Protein AF-A0A1Q5MKL4-F1 (afdb_monomer_lite)

Radius of gyration: 17.19 Å; chains: 1; bounding box: 63×28×40 Å

Foldseek 3Di:
DDDPDDDDDDPDDDDCLDDDDDPADDDDPLQAADEDEVLDQDPVCQQPVQDDDPPPPPSVVSSVVSVVVLVVCQVSQHWYAYSHDPDNRTWGWHDDPNTIDTDDDPHD

Structure (mmCIF, N/CA/C/O backbone):
data_AF-A0A1Q5MKL4-F1
#
_entry.id   AF-A0A1Q5MKL4-F1
#
loop_
_atom_site.group_PDB
_atom_site.id
_atom_site.type_symbol
_atom_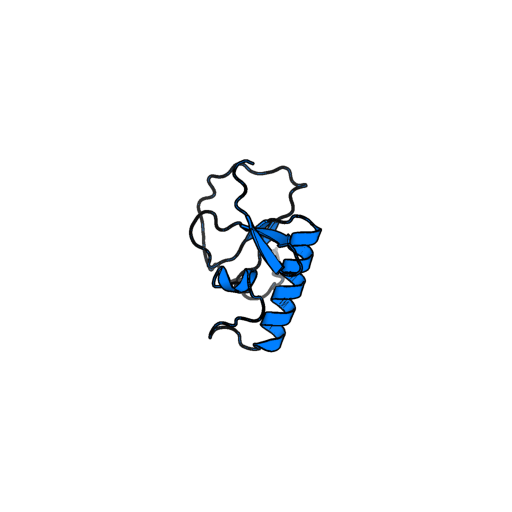site.label_atom_id
_atom_site.label_alt_id
_atom_site.label_comp_id
_atom_site.label_asym_id
_atom_site.label_entity_id
_atom_site.label_seq_id
_atom_site.pdbx_PDB_ins_code
_atom_site.Cartn_x
_atom_site.Cartn_y
_atom_site.Cartn_z
_atom_site.occupancy
_atom_site.B_iso_or_equiv
_atom_site.auth_seq_id
_atom_site.auth_comp_id
_atom_site.auth_asym_id
_atom_site.auth_atom_id
_atom_site.pdbx_PDB_model_num
ATOM 1 N N . MET A 1 1 ? 45.639 -4.505 26.693 1.00 41.53 1 MET A N 1
ATOM 2 C CA . MET A 1 1 ? 44.542 -5.206 25.998 1.00 41.53 1 MET A CA 1
ATOM 3 C C . MET A 1 1 ? 43.229 -4.714 26.569 1.00 41.53 1 MET A C 1
ATOM 5 O O . MET A 1 1 ? 43.160 -4.634 27.785 1.00 41.53 1 MET A O 1
ATOM 9 N N . ASN A 1 2 ? 42.278 -4.340 25.710 1.00 35.50 2 ASN A N 1
ATOM 10 C CA . ASN A 1 2 ? 40.829 -4.565 25.824 1.00 35.50 2 ASN A CA 1
ATOM 11 C C . ASN A 1 2 ? 40.199 -3.891 24.599 1.00 35.50 2 ASN A C 1
ATOM 13 O O . ASN A 1 2 ? 40.012 -2.681 24.571 1.00 35.50 2 ASN A O 1
ATOM 17 N N . ASN A 1 3 ? 40.019 -4.682 23.542 1.00 38.03 3 ASN A N 1
ATOM 18 C CA . ASN A 1 3 ? 39.383 -4.264 22.300 1.00 38.03 3 ASN A CA 1
ATOM 19 C C . ASN A 1 3 ? 37.920 -4.714 22.388 1.00 38.03 3 ASN A C 1
ATOM 21 O O . ASN A 1 3 ? 37.640 -5.910 22.277 1.00 38.03 3 ASN A O 1
ATOM 25 N N . GLU A 1 4 ? 37.010 -3.785 22.673 1.00 47.22 4 GLU A N 1
ATOM 26 C CA . GLU A 1 4 ? 35.574 -4.058 22.631 1.00 47.22 4 GLU A CA 1
ATOM 27 C C . GLU A 1 4 ? 35.179 -4.354 21.184 1.00 47.22 4 GLU A C 1
ATOM 29 O O . GLU A 1 4 ? 35.270 -3.517 20.287 1.00 47.22 4 GLU A O 1
ATOM 34 N N . SER A 1 5 ? 34.804 -5.608 20.949 1.00 46.00 5 SER A N 1
ATOM 35 C CA . SER A 1 5 ? 34.353 -6.090 19.652 1.00 46.00 5 SER A CA 1
ATOM 36 C C . SER A 1 5 ? 32.906 -5.648 19.464 1.00 46.00 5 SER A C 1
ATOM 38 O O . SER A 1 5 ? 31.990 -6.290 19.973 1.00 46.00 5 SER A O 1
ATOM 40 N N . ALA A 1 6 ? 32.694 -4.539 18.756 1.00 43.22 6 ALA A N 1
ATOM 41 C CA . ALA A 1 6 ? 31.367 -4.162 18.290 1.00 43.22 6 ALA A CA 1
ATOM 42 C C . ALA A 1 6 ? 30.881 -5.227 17.295 1.00 43.22 6 ALA A C 1
ATOM 44 O O . ALA A 1 6 ? 31.376 -5.325 16.172 1.00 43.22 6 ALA A O 1
ATOM 45 N N . GLN A 1 7 ? 29.939 -6.067 17.721 1.00 42.84 7 GLN A N 1
ATOM 46 C CA . GLN A 1 7 ? 29.277 -7.008 16.827 1.00 42.84 7 GLN A CA 1
ATOM 47 C C . GLN A 1 7 ? 28.250 -6.243 15.992 1.00 42.84 7 GLN A C 1
ATOM 49 O O . GLN A 1 7 ? 27.190 -5.863 16.482 1.00 42.84 7 GLN A O 1
ATOM 54 N N . SER A 1 8 ? 28.579 -6.005 14.725 1.00 51.38 8 SER A N 1
ATOM 55 C CA . SER A 1 8 ? 27.624 -5.520 13.732 1.00 51.38 8 SER A CA 1
ATOM 56 C C . SER A 1 8 ? 26.920 -6.720 13.103 1.00 51.38 8 SER A C 1
ATOM 58 O O . SER A 1 8 ? 27.567 -7.592 12.522 1.00 51.38 8 SER A O 1
ATOM 60 N N . THR A 1 9 ? 25.598 -6.782 13.240 1.00 46.31 9 THR A N 1
ATOM 61 C CA . THR A 1 9 ? 24.751 -7.692 12.460 1.00 46.31 9 THR A CA 1
ATOM 62 C C . THR A 1 9 ? 24.167 -6.874 11.319 1.00 46.31 9 THR A C 1
ATOM 64 O O . THR A 1 9 ? 23.375 -5.965 11.559 1.00 46.31 9 THR A O 1
ATOM 67 N N . GLY A 1 10 ? 24.579 -7.162 10.086 1.00 44.62 10 GLY A N 1
ATOM 68 C CA . GLY A 1 10 ? 24.037 -6.498 8.905 1.00 44.62 10 GLY A CA 1
ATOM 69 C C . GLY A 1 10 ? 22.607 -6.962 8.639 1.00 44.62 10 GLY A C 1
ATOM 70 O O . GLY A 1 10 ? 22.396 -8.042 8.096 1.00 44.62 10 GLY A O 1
ATOM 71 N N . VAL A 1 11 ? 21.626 -6.147 9.017 1.00 49.91 11 VAL A N 1
ATOM 72 C CA . VAL A 1 11 ? 20.338 -6.112 8.313 1.00 49.91 11 VAL A CA 1
ATOM 73 C C . VAL A 1 11 ? 20.617 -5.322 7.035 1.00 49.91 11 VAL A C 1
ATOM 75 O O . VAL A 1 11 ? 21.284 -4.296 7.128 1.00 49.91 11 VAL A O 1
ATOM 78 N N . GLY A 1 12 ? 20.234 -5.862 5.872 1.00 43.66 12 GLY A N 1
ATOM 79 C CA . GLY A 1 12 ? 20.650 -5.379 4.545 1.00 43.66 12 GLY A CA 1
ATOM 80 C C . GLY A 1 12 ? 20.485 -3.873 4.317 1.00 43.66 12 GLY A C 1
ATOM 81 O O . GLY A 1 12 ? 19.860 -3.184 5.116 1.00 43.66 12 GLY A O 1
ATOM 82 N N . ASP A 1 13 ? 21.055 -3.374 3.220 1.00 43.81 13 ASP A N 1
ATOM 83 C CA . ASP A 1 13 ? 21.136 -1.941 2.918 1.00 43.81 13 ASP A CA 1
ATOM 84 C C . ASP A 1 13 ? 19.785 -1.230 3.119 1.00 43.81 13 ASP A C 1
ATOM 86 O O . ASP A 1 13 ? 18.808 -1.480 2.411 1.00 43.81 13 ASP A O 1
ATOM 90 N N . VAL A 1 14 ? 19.721 -0.364 4.134 1.00 52.97 14 VAL A N 1
ATOM 91 C CA . VAL A 1 14 ? 18.547 0.464 4.423 1.00 52.97 14 VAL A CA 1
ATOM 92 C C . VAL A 1 14 ? 18.720 1.779 3.682 1.00 52.97 14 VAL A C 1
ATOM 94 O O . VAL A 1 14 ? 19.586 2.584 4.024 1.00 52.97 14 VAL A O 1
ATOM 97 N N . GLU A 1 15 ? 17.878 2.021 2.684 1.00 48.19 15 GLU A N 1
ATOM 98 C CA . GLU A 1 15 ? 17.810 3.320 2.027 1.00 48.19 15 GLU A CA 1
ATOM 99 C C . GLU A 1 15 ? 16.877 4.260 2.802 1.00 48.19 15 GLU A C 1
ATOM 101 O O . GLU A 1 15 ? 15.706 3.955 3.047 1.00 48.19 15 GLU A O 1
ATOM 106 N N . VAL A 1 16 ? 17.384 5.437 3.187 1.00 59.12 16 VAL A N 1
ATOM 107 C CA . VAL A 1 16 ? 16.550 6.517 3.731 1.00 59.12 16 VAL A CA 1
ATOM 108 C C . VAL A 1 16 ? 15.938 7.277 2.559 1.00 59.12 16 VAL A C 1
ATOM 110 O O . VAL A 1 16 ? 16.486 8.266 2.083 1.00 59.12 16 VAL A O 1
ATOM 113 N N . ILE A 1 17 ? 14.788 6.797 2.089 1.00 58.91 17 ILE A N 1
ATOM 114 C CA . ILE A 1 17 ? 14.105 7.350 0.907 1.00 58.91 17 ILE A CA 1
ATOM 115 C C . ILE A 1 17 ? 13.472 8.719 1.216 1.00 58.91 17 ILE A C 1
ATOM 117 O O . ILE A 1 17 ? 13.386 9.588 0.347 1.00 58.91 17 ILE A O 1
ATOM 121 N N . ARG A 1 18 ? 13.017 8.945 2.459 1.00 60.38 18 ARG A N 1
ATOM 122 C CA . ARG A 1 18 ? 12.394 10.213 2.868 1.00 60.38 18 ARG A CA 1
ATOM 123 C C . ARG A 1 18 ? 12.449 10.436 4.380 1.00 60.38 18 ARG A C 1
ATOM 125 O O . ARG A 1 18 ? 12.188 9.522 5.153 1.00 60.38 18 ARG A O 1
ATOM 132 N N . ILE A 1 19 ? 12.683 11.685 4.785 1.00 62.06 19 ILE A N 1
ATOM 133 C CA . ILE A 1 19 ? 12.443 12.184 6.146 1.00 62.06 19 ILE A CA 1
ATOM 134 C C . ILE A 1 19 ? 11.275 13.170 6.069 1.00 62.06 19 ILE A C 1
ATOM 136 O O . ILE A 1 19 ? 11.300 14.089 5.250 1.00 62.06 19 ILE A O 1
ATOM 140 N N . VAL A 1 20 ? 10.246 12.969 6.891 1.00 61.81 20 VAL A N 1
ATOM 141 C CA . VAL A 1 20 ? 9.108 13.891 7.012 1.00 61.81 20 VAL A CA 1
ATOM 142 C C . VAL A 1 20 ? 9.004 14.390 8.444 1.00 61.81 20 VAL A C 1
ATOM 144 O O . VAL A 1 20 ? 9.178 13.621 9.388 1.00 61.81 20 VAL A O 1
ATOM 147 N N . GLU A 1 21 ? 8.713 15.677 8.611 1.00 69.81 21 GLU A N 1
ATOM 148 C CA . GLU A 1 21 ? 8.334 16.216 9.913 1.00 69.81 21 GLU A CA 1
ATOM 149 C C . GLU A 1 21 ? 6.904 15.768 10.222 1.00 69.81 21 GLU A C 1
ATOM 151 O O . GLU A 1 21 ? 5.949 16.129 9.528 1.00 69.81 21 GLU A O 1
ATOM 156 N N . TRP A 1 22 ? 6.760 14.926 11.243 1.00 68.12 22 TRP A N 1
ATOM 157 C CA . TRP A 1 22 ? 5.457 14.458 11.685 1.00 68.12 22 TRP A CA 1
ATOM 158 C C . TRP A 1 22 ? 4.798 15.511 12.575 1.00 68.12 22 TRP A C 1
ATOM 160 O O . TRP A 1 22 ? 5.280 15.804 13.666 1.00 68.12 22 TRP A O 1
ATOM 170 N N . THR A 1 23 ? 3.672 16.054 12.118 1.00 64.44 23 THR A N 1
ATOM 171 C CA . THR A 1 23 ? 2.896 17.074 12.845 1.00 64.44 23 THR A CA 1
ATOM 172 C C . THR A 1 23 ? 1.555 16.554 13.374 1.00 64.44 23 THR A C 1
ATOM 174 O O . THR A 1 23 ? 0.788 17.309 13.969 1.00 64.44 23 THR A O 1
ATOM 177 N N . GLY A 1 24 ? 1.253 15.265 13.175 1.00 62.62 24 GLY A N 1
ATOM 178 C CA . GLY A 1 24 ? 0.061 14.612 13.722 1.00 62.62 24 GLY A CA 1
ATOM 179 C C . GLY A 1 24 ? 0.227 14.235 15.197 1.00 62.62 24 GLY A C 1
ATOM 180 O O . GLY A 1 24 ? 1.345 14.113 15.697 1.00 62.62 24 GLY A O 1
ATOM 181 N N . ALA A 1 25 ? -0.878 13.994 15.905 1.00 62.62 25 ALA A N 1
ATOM 182 C CA . ALA A 1 25 ? -0.776 13.364 17.217 1.00 62.62 25 ALA A CA 1
ATOM 183 C C . ALA A 1 25 ? -0.318 11.907 17.048 1.00 62.62 25 ALA A C 1
ATOM 185 O O . ALA A 1 25 ? -0.669 11.245 16.070 1.00 62.62 25 ALA A O 1
ATOM 186 N N . PHE A 1 26 ? 0.474 11.405 17.991 1.00 64.88 26 PHE A N 1
ATOM 187 C CA . PHE A 1 26 ? 0.752 9.975 18.064 1.00 64.88 26 PHE A CA 1
ATOM 188 C C . PHE A 1 26 ? -0.504 9.267 18.582 1.00 64.88 26 PHE A C 1
ATOM 190 O O . PHE A 1 26 ? -0.977 9.573 19.677 1.00 64.88 26 PHE A O 1
ATOM 197 N N . GLY A 1 27 ? -1.049 8.344 17.789 1.00 62.41 27 GLY A N 1
ATOM 198 C CA . GLY A 1 27 ? -2.136 7.473 18.230 1.00 62.41 27 GLY A CA 1
ATOM 199 C C . GLY A 1 27 ? -1.675 6.510 19.335 1.00 62.41 27 GLY A C 1
ATOM 200 O O . GLY A 1 27 ? -0.471 6.291 19.519 1.00 62.41 27 GLY A O 1
ATOM 201 N N . PRO A 1 28 ? -2.602 5.911 20.100 1.00 61.56 28 PRO A N 1
ATOM 202 C CA . PRO A 1 28 ? -2.256 4.854 21.044 1.00 61.56 28 PRO A CA 1
ATOM 203 C C . PRO A 1 28 ? -1.577 3.694 20.304 1.00 61.56 28 PRO A C 1
ATOM 205 O O . PRO A 1 28 ? -1.984 3.351 19.201 1.00 61.56 28 PRO A O 1
ATOM 208 N N . ALA A 1 29 ? -0.612 3.015 20.935 1.00 56.19 29 ALA A N 1
ATOM 209 C CA . ALA A 1 29 ? 0.156 1.908 20.333 1.00 56.19 29 ALA A CA 1
ATOM 210 C C . ALA A 1 29 ? -0.688 0.735 19.776 1.00 56.19 29 ALA A C 1
ATOM 212 O O . ALA A 1 29 ? -0.155 -0.163 19.134 1.00 56.19 29 ALA A O 1
ATOM 213 N N . ARG A 1 30 ? -2.001 0.721 20.046 1.00 54.62 30 ARG A N 1
ATOM 214 C CA . ARG A 1 30 ? -2.971 -0.234 19.491 1.00 54.62 30 ARG A CA 1
ATOM 215 C C . ARG A 1 30 ? -3.427 0.115 18.069 1.00 54.62 30 ARG A C 1
ATOM 217 O O . ARG A 1 30 ? -4.045 -0.727 17.432 1.00 54.62 30 ARG A O 1
ATOM 224 N N . GLU A 1 31 ? -3.150 1.323 17.585 1.00 65.12 31 GLU A N 1
ATOM 225 C CA . GLU A 1 31 ? -3.367 1.705 16.191 1.00 65.12 31 GLU A CA 1
ATOM 226 C C . GLU A 1 31 ? -2.157 1.283 15.371 1.00 65.12 31 GLU A C 1
ATOM 228 O O . GLU A 1 31 ? -1.131 1.962 15.310 1.00 65.12 31 GLU A O 1
ATOM 233 N N . LEU A 1 32 ? -2.270 0.095 14.789 1.00 74.06 32 LEU A N 1
ATOM 234 C CA . LEU A 1 32 ? -1.232 -0.477 13.955 1.00 74.06 32 LEU A CA 1
ATOM 235 C C . LEU A 1 32 ? -1.109 0.343 12.661 1.00 74.06 32 LEU A C 1
ATOM 237 O O . LEU A 1 32 ? -2.096 0.733 12.038 1.00 74.06 32 LEU A O 1
ATOM 241 N N . SER A 1 33 ? 0.126 0.649 12.279 1.00 85.69 33 SER A N 1
ATOM 242 C CA . SER A 1 33 ? 0.454 1.286 11.004 1.00 85.69 33 SER A CA 1
ATOM 243 C C . SER A 1 33 ? 1.438 0.397 10.265 1.00 85.69 33 SER A C 1
ATOM 245 O O . SER A 1 33 ? 2.389 -0.112 10.863 1.00 85.69 33 SER A O 1
ATOM 247 N N . VAL A 1 34 ? 1.233 0.237 8.963 1.00 88.25 34 VAL A N 1
ATOM 248 C CA . VAL A 1 34 ? 2.107 -0.541 8.091 1.00 88.25 34 VAL A CA 1
ATOM 249 C C 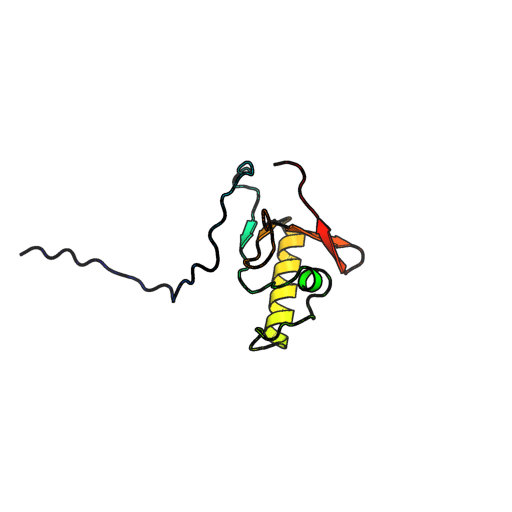. VAL A 1 34 ? 2.862 0.392 7.152 1.00 88.25 34 VAL A C 1
ATOM 251 O O . VAL A 1 34 ? 2.288 1.081 6.308 1.00 88.25 34 VAL A O 1
ATOM 254 N N . PHE A 1 35 ? 4.183 0.414 7.301 1.00 89.44 35 PHE A N 1
ATOM 255 C CA . PHE A 1 35 ? 5.085 1.132 6.407 1.00 89.44 35 PHE A CA 1
ATOM 256 C C . PHE A 1 35 ? 5.410 0.230 5.221 1.00 89.44 35 PHE A C 1
ATOM 258 O O . PHE A 1 35 ? 5.941 -0.864 5.400 1.00 89.44 35 PHE A O 1
ATOM 265 N N . VAL A 1 36 ? 5.063 0.669 4.011 1.00 91.44 36 VAL A N 1
ATOM 266 C CA . VAL A 1 36 ? 5.096 -0.197 2.817 1.00 91.44 36 VAL A CA 1
ATOM 267 C C . VAL A 1 36 ? 6.157 0.190 1.789 1.00 91.44 36 VAL A C 1
ATOM 269 O O . VAL A 1 36 ? 6.263 -0.468 0.757 1.00 91.44 36 VAL A O 1
ATOM 272 N N . GLY A 1 37 ? 6.947 1.235 2.054 1.00 90.31 37 GLY A N 1
ATOM 273 C CA . GLY A 1 37 ? 8.031 1.662 1.167 1.00 90.31 37 GLY A CA 1
ATOM 274 C C . GLY A 1 37 ? 7.551 1.878 -0.273 1.00 90.31 37 GLY A C 1
ATOM 275 O O . GLY A 1 37 ? 6.568 2.589 -0.506 1.00 90.31 37 GLY A O 1
ATOM 276 N N . ASP A 1 38 ? 8.214 1.195 -1.207 1.00 92.06 38 ASP A N 1
ATOM 277 C CA . ASP A 1 38 ? 8.012 1.288 -2.661 1.00 92.06 38 ASP A CA 1
ATOM 278 C C . ASP A 1 38 ? 6.897 0.383 -3.197 1.00 92.06 38 ASP A C 1
ATOM 280 O O . ASP A 1 38 ? 6.662 0.291 -4.403 1.00 92.06 38 ASP A O 1
ATOM 284 N N . LEU A 1 39 ? 6.144 -0.277 -2.316 1.00 93.25 39 LEU A N 1
ATOM 285 C CA . LEU A 1 39 ? 4.989 -1.071 -2.733 1.00 93.25 39 LEU A CA 1
ATOM 286 C C . LEU A 1 39 ? 3.950 -0.228 -3.495 1.00 93.25 39 LEU A C 1
ATOM 288 O O . LEU A 1 39 ? 3.219 -0.746 -4.349 1.00 93.25 39 LEU A O 1
ATOM 292 N N . LEU A 1 40 ? 3.887 1.067 -3.165 1.00 93.69 40 LEU A N 1
ATOM 293 C CA . LEU A 1 40 ? 2.939 2.047 -3.674 1.00 93.69 40 LEU A CA 1
ATOM 294 C C . LEU A 1 40 ? 3.662 3.337 -4.087 1.00 93.69 40 LEU A C 1
ATOM 296 O O . LEU A 1 40 ? 4.203 4.067 -3.260 1.00 93.69 40 LEU A O 1
ATOM 300 N N . HIS A 1 41 ? 3.588 3.645 -5.376 1.00 93.00 41 HIS A N 1
ATOM 301 C CA . HIS A 1 41 ? 4.102 4.862 -6.005 1.00 93.00 41 HIS A CA 1
ATOM 302 C C . HIS A 1 41 ? 2.991 5.889 -6.268 1.00 93.00 41 HIS A C 1
ATOM 304 O O . HIS A 1 41 ? 3.257 7.084 -6.339 1.00 93.00 41 HIS A O 1
ATOM 310 N N . SER A 1 42 ? 1.740 5.439 -6.422 1.00 91.56 42 SER A N 1
ATOM 311 C CA . SER A 1 42 ? 0.582 6.303 -6.686 1.00 91.56 42 SER A CA 1
ATOM 312 C C . SER A 1 42 ? -0.702 5.761 -6.037 1.00 91.56 42 SER A C 1
ATOM 314 O O . SER A 1 42 ? -0.864 4.540 -5.965 1.00 91.56 42 SER A O 1
ATOM 316 N N . PRO A 1 43 ? -1.657 6.623 -5.622 1.00 91.94 43 PRO A N 1
ATOM 317 C CA . PRO A 1 43 ? -2.950 6.199 -5.072 1.00 91.94 43 PRO A CA 1
ATOM 318 C C . PRO A 1 43 ? -3.753 5.254 -5.973 1.00 91.94 43 PRO A C 1
ATOM 320 O O . PRO A 1 43 ? -4.501 4.420 -5.465 1.00 91.94 43 PRO A O 1
ATOM 323 N N . VAL A 1 44 ? -3.568 5.324 -7.299 1.00 93.88 44 VAL A N 1
ATOM 324 C CA . VAL A 1 44 ? -4.221 4.397 -8.242 1.00 93.88 44 VAL A CA 1
ATOM 325 C C . VAL A 1 44 ? -3.887 2.938 -7.932 1.00 93.88 44 VAL A C 1
ATOM 327 O O . VAL A 1 44 ? -4.725 2.070 -8.116 1.00 93.88 44 VAL A O 1
ATOM 330 N N . GLN A 1 45 ? -2.700 2.673 -7.384 1.00 95.81 45 GLN A N 1
ATOM 331 C CA . GLN A 1 45 ? -2.248 1.326 -7.047 1.00 95.81 45 GLN A CA 1
ATOM 332 C C . GLN A 1 45 ? -2.956 0.749 -5.815 1.00 95.81 45 GLN A C 1
ATOM 334 O O . GLN A 1 45 ? -2.886 -0.454 -5.589 1.00 95.81 45 GLN A O 1
ATOM 339 N N . ILE A 1 46 ? -3.637 1.582 -5.021 1.00 95.00 46 ILE A N 1
ATOM 340 C CA . ILE A 1 46 ? -4.533 1.113 -3.958 1.00 95.00 46 ILE A CA 1
ATOM 341 C C . ILE A 1 46 ? -5.890 0.748 -4.556 1.00 95.00 46 ILE A C 1
ATOM 343 O O . ILE A 1 46 ? -6.408 -0.327 -4.275 1.00 95.00 46 ILE A O 1
ATOM 347 N N . LEU A 1 47 ? -6.440 1.629 -5.395 1.00 95.19 47 LEU A N 1
ATOM 348 C CA . LEU A 1 47 ? -7.747 1.439 -6.031 1.00 95.19 47 LEU A CA 1
ATOM 349 C C . LEU A 1 47 ? -7.749 0.235 -6.984 1.00 95.19 47 LEU A C 1
ATOM 351 O O . LEU A 1 47 ? -8.705 -0.536 -7.007 1.00 95.19 47 LEU A O 1
ATOM 355 N N . ASP A 1 48 ? -6.652 0.055 -7.718 1.00 96.12 48 ASP A N 1
ATOM 356 C CA . ASP A 1 48 ? -6.377 -1.093 -8.570 1.00 96.12 48 ASP A CA 1
ATOM 357 C C . ASP A 1 48 ? -4.966 -1.646 -8.276 1.00 96.12 48 ASP A C 1
ATOM 359 O O . ASP A 1 48 ? -3.961 -1.169 -8.823 1.00 96.12 48 ASP A O 1
ATOM 363 N N . PRO A 1 49 ? -4.862 -2.690 -7.431 1.00 96.06 49 PRO A N 1
ATOM 364 C CA . PRO A 1 49 ? -3.586 -3.315 -7.100 1.00 96.06 49 PRO A CA 1
ATOM 365 C C . PRO A 1 49 ? -2.841 -3.939 -8.281 1.00 96.06 49 PRO A C 1
ATOM 367 O O . PRO A 1 49 ? -1.663 -4.255 -8.131 1.00 96.06 49 PRO A O 1
ATOM 370 N N . THR A 1 50 ? -3.479 -4.106 -9.443 1.00 96.56 50 THR A N 1
ATOM 371 C CA . THR A 1 50 ? -2.835 -4.667 -10.640 1.00 96.56 50 THR A CA 1
ATOM 372 C C . THR A 1 50 ? -2.015 -3.637 -11.421 1.00 96.56 50 THR A C 1
ATOM 374 O O . THR A 1 50 ? -1.135 -4.007 -12.198 1.00 96.56 50 THR A O 1
ATOM 377 N N . CYS A 1 51 ? -2.224 -2.340 -11.171 1.00 96.81 51 CYS A N 1
ATOM 378 C CA . CYS A 1 51 ? -1.493 -1.262 -11.832 1.00 96.81 51 CYS A CA 1
ATOM 379 C C . CYS A 1 51 ? -0.012 -1.228 -11.412 1.00 96.81 51 CYS A C 1
ATOM 381 O O . CYS A 1 51 ? 0.318 -0.876 -10.282 1.00 96.81 51 CYS A O 1
ATOM 383 N N . ASN A 1 52 ? 0.921 -1.546 -12.306 1.00 95.81 52 ASN A N 1
ATOM 384 C CA . ASN A 1 52 ? 2.359 -1.501 -12.013 1.00 95.81 52 ASN A CA 1
ATOM 385 C C . ASN A 1 52 ? 3.006 -0.163 -12.396 1.00 95.81 52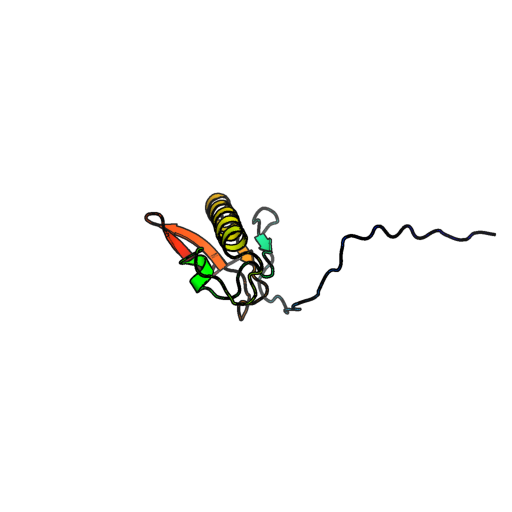 ASN A C 1
ATOM 387 O O . ASN A 1 52 ? 2.448 0.613 -13.168 1.00 95.81 52 ASN A O 1
ATOM 391 N N . SER A 1 53 ? 4.188 0.103 -11.837 1.00 92.44 53 SER A N 1
ATOM 392 C CA . SER A 1 53 ? 5.076 1.184 -12.278 1.00 92.44 53 SER A CA 1
ATOM 393 C C . SER A 1 53 ? 6.272 0.599 -13.034 1.00 92.44 53 SER A C 1
ATOM 395 O O . SER A 1 53 ? 6.516 -0.608 -12.990 1.00 92.44 53 SER A O 1
ATOM 397 N N . CYS A 1 54 ? 7.058 1.455 -13.692 1.00 93.69 54 CYS A N 1
ATOM 398 C CA . CYS A 1 54 ? 8.325 1.050 -14.310 1.00 93.69 54 CYS A CA 1
ATOM 399 C C . CYS A 1 54 ? 9.390 0.585 -13.296 1.00 93.69 54 CYS A C 1
ATOM 401 O O . CYS A 1 54 ? 10.414 0.052 -13.707 1.00 93.69 54 CYS A O 1
ATOM 403 N N . PHE A 1 55 ? 9.145 0.761 -11.994 1.00 91.31 55 PHE A N 1
ATOM 404 C CA . PHE A 1 55 ? 10.033 0.333 -10.912 1.00 91.31 55 PHE A CA 1
ATOM 405 C C . PHE A 1 55 ? 9.682 -1.063 -10.365 1.00 91.31 55 PHE A C 1
ATOM 407 O O . PHE A 1 55 ? 10.404 -1.605 -9.533 1.00 91.31 55 PHE A O 1
ATOM 414 N N . CYS A 1 56 ? 8.588 -1.681 -10.828 1.00 92.94 56 CYS A N 1
ATOM 415 C CA . CYS A 1 56 ? 8.253 -3.057 -10.469 1.00 92.94 56 CYS A CA 1
ATOM 416 C C . CYS A 1 56 ? 9.115 -4.042 -11.276 1.00 92.94 56 CYS A C 1
ATOM 418 O O . CYS A 1 56 ? 8.820 -4.303 -12.441 1.00 92.94 56 CYS A O 1
ATOM 420 N N . LEU A 1 57 ? 10.150 -4.611 -10.648 1.00 94.19 57 LEU A N 1
ATOM 421 C CA . LEU A 1 57 ? 11.026 -5.614 -11.277 1.00 94.19 57 LEU A CA 1
ATOM 422 C C . LEU A 1 57 ? 10.270 -6.890 -11.675 1.00 94.19 57 LEU A C 1
ATOM 424 O O . LEU A 1 57 ? 10.454 -7.402 -12.775 1.00 94.19 57 LEU A O 1
ATOM 428 N N . ASP A 1 58 ? 9.389 -7.370 -10.794 1.00 96.25 58 ASP A N 1
ATOM 429 C CA . ASP A 1 58 ? 8.426 -8.432 -11.085 1.00 96.25 58 ASP A CA 1
ATOM 430 C C . ASP A 1 58 ? 7.007 -7.876 -10.915 1.00 96.25 58 ASP A C 1
ATOM 432 O O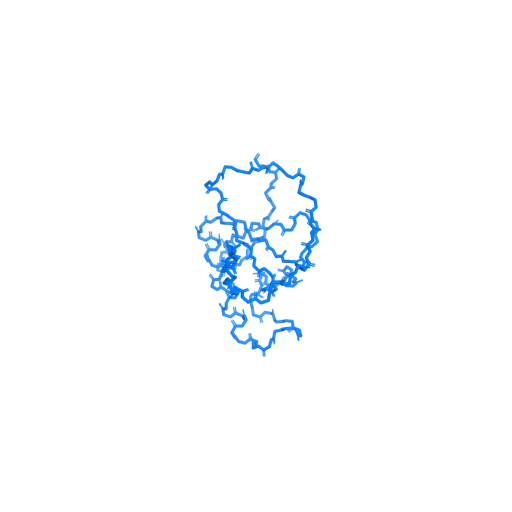 . ASP A 1 58 ? 6.517 -7.649 -9.805 1.00 96.25 58 ASP A O 1
ATOM 436 N N . ALA A 1 59 ? 6.347 -7.637 -12.046 1.00 94.19 59 ALA A N 1
ATOM 437 C CA . ALA A 1 59 ? 5.015 -7.052 -12.114 1.00 94.19 59 ALA A CA 1
ATOM 438 C C . ALA A 1 59 ? 3.931 -7.923 -11.451 1.00 94.19 59 ALA A C 1
ATOM 440 O O . ALA A 1 59 ? 2.995 -7.396 -10.842 1.00 94.19 59 ALA A O 1
ATOM 441 N N . ALA A 1 60 ? 4.040 -9.249 -11.562 1.00 96.31 60 ALA A N 1
ATOM 442 C CA . ALA A 1 60 ? 3.049 -10.170 -11.016 1.00 96.31 60 ALA A CA 1
ATOM 443 C C . ALA A 1 60 ? 3.212 -10.292 -9.498 1.00 96.31 60 ALA A C 1
ATOM 445 O O . ALA A 1 60 ? 2.235 -10.178 -8.750 1.00 96.31 60 ALA A O 1
ATOM 446 N N . GLN A 1 61 ? 4.453 -10.449 -9.033 1.00 97.12 61 GLN A N 1
ATOM 447 C CA . GLN A 1 61 ? 4.762 -10.503 -7.610 1.00 97.12 61 GLN A CA 1
ATOM 448 C C . GLN A 1 61 ? 4.430 -9.178 -6.910 1.00 97.12 61 GLN A C 1
ATOM 450 O O . GLN A 1 61 ? 3.884 -9.198 -5.803 1.00 97.12 61 GLN A O 1
ATOM 455 N N . ALA A 1 62 ? 4.698 -8.035 -7.549 1.00 96.38 62 ALA A N 1
ATOM 456 C CA . ALA A 1 62 ? 4.360 -6.719 -7.011 1.00 96.38 62 ALA A CA 1
ATOM 457 C C . ALA A 1 62 ? 2.845 -6.560 -6.815 1.00 96.38 62 ALA A C 1
ATOM 459 O O . ALA A 1 62 ? 2.406 -6.204 -5.719 1.00 96.38 62 ALA A O 1
ATOM 460 N N . ALA A 1 63 ? 2.041 -6.887 -7.833 1.00 97.31 63 ALA A N 1
ATOM 461 C CA . ALA A 1 63 ? 0.582 -6.820 -7.750 1.00 97.31 63 ALA A CA 1
ATOM 462 C C . ALA A 1 63 ? 0.016 -7.758 -6.667 1.00 97.31 63 ALA A C 1
ATOM 464 O O . ALA A 1 63 ? -0.814 -7.344 -5.852 1.00 97.31 63 ALA A O 1
ATOM 465 N N . ALA A 1 64 ? 0.504 -9.002 -6.602 1.00 97.56 64 ALA A N 1
ATOM 466 C CA . ALA A 1 64 ? 0.080 -9.975 -5.595 1.00 97.56 64 ALA A CA 1
ATOM 467 C C . ALA A 1 64 ? 0.444 -9.531 -4.168 1.00 97.56 64 ALA A C 1
ATOM 469 O O . ALA A 1 64 ? -0.381 -9.603 -3.255 1.00 97.56 64 ALA A O 1
ATOM 470 N N . THR A 1 65 ? 1.661 -9.016 -3.978 1.00 96.88 65 THR A N 1
ATOM 471 C CA . THR A 1 65 ? 2.132 -8.510 -2.681 1.00 96.88 65 THR A CA 1
ATOM 472 C C . THR A 1 65 ? 1.316 -7.305 -2.237 1.00 96.88 65 THR A C 1
ATOM 474 O O . THR A 1 65 ? 0.884 -7.243 -1.085 1.00 96.88 65 THR A O 1
ATOM 477 N N . ARG A 1 66 ? 1.052 -6.376 -3.161 1.00 97.31 66 ARG A N 1
ATOM 478 C CA . ARG A 1 66 ? 0.257 -5.181 -2.894 1.00 97.31 66 ARG A CA 1
ATOM 479 C C . ARG A 1 66 ? -1.155 -5.545 -2.476 1.00 97.31 66 ARG A C 1
ATOM 481 O O . ARG A 1 66 ? -1.613 -5.071 -1.443 1.00 97.31 66 ARG A O 1
ATOM 488 N N . ARG A 1 67 ? -1.801 -6.447 -3.216 1.00 96.94 67 ARG A N 1
ATOM 489 C CA . ARG A 1 67 ? -3.121 -6.965 -2.859 1.00 96.94 67 ARG A CA 1
ATOM 490 C C . ARG A 1 67 ? -3.122 -7.567 -1.453 1.00 96.94 67 ARG A C 1
ATOM 492 O O . ARG A 1 67 ? -3.914 -7.130 -0.630 1.00 96.94 67 ARG A O 1
ATOM 499 N N . ARG A 1 68 ? -2.203 -8.490 -1.154 1.00 97.06 68 ARG A N 1
ATOM 500 C CA . ARG A 1 68 ? -2.116 -9.149 0.161 1.00 97.06 68 ARG A CA 1
ATOM 501 C C . ARG A 1 68 ? -1.972 -8.147 1.311 1.00 97.06 68 ARG A C 1
ATOM 503 O O . ARG A 1 68 ? -2.619 -8.296 2.342 1.00 97.06 68 ARG A O 1
ATOM 510 N N . ILE A 1 69 ? -1.110 -7.143 1.150 1.00 95.94 69 ILE A N 1
ATOM 511 C CA . ILE A 1 69 ? -0.861 -6.135 2.190 1.00 95.94 69 ILE A CA 1
ATOM 512 C C . ILE A 1 69 ? -2.066 -5.205 2.357 1.00 95.94 69 ILE A C 1
ATOM 514 O O . ILE A 1 69 ? -2.450 -4.928 3.487 1.00 95.94 69 ILE A O 1
ATOM 518 N N . LEU A 1 70 ? -2.696 -4.764 1.264 1.00 95.69 70 LEU A N 1
ATOM 519 C CA . LEU A 1 70 ? -3.896 -3.924 1.327 1.00 95.69 70 LEU A CA 1
ATOM 520 C C . LEU A 1 70 ? -5.101 -4.674 1.908 1.00 95.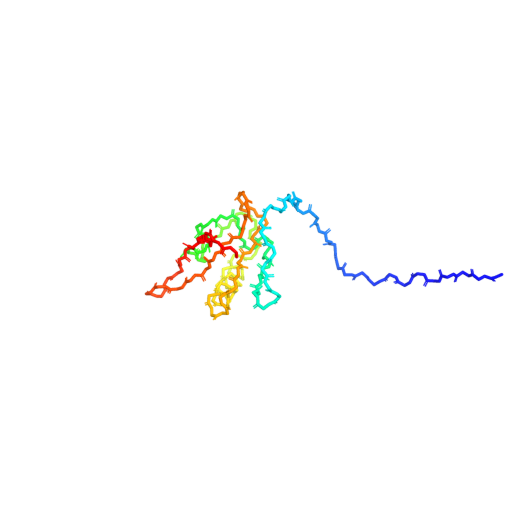69 70 LEU A C 1
ATOM 522 O O . LEU A 1 70 ? -5.885 -4.079 2.641 1.00 95.69 70 LEU A O 1
ATOM 526 N N . GLU A 1 71 ? -5.242 -5.971 1.613 1.00 95.69 71 GLU A N 1
ATOM 527 C CA . GLU A 1 71 ? -6.263 -6.822 2.232 1.00 95.69 71 GLU A CA 1
ATOM 528 C C . GLU A 1 71 ? -6.070 -6.863 3.748 1.00 95.69 71 GLU A C 1
ATOM 530 O O . GLU A 1 71 ? -6.993 -6.507 4.477 1.00 95.69 71 GLU A O 1
ATOM 535 N N . ARG A 1 72 ? -4.855 -7.181 4.211 1.00 93.56 72 ARG A N 1
ATOM 536 C CA . ARG A 1 72 ? -4.524 -7.190 5.640 1.00 93.56 72 ARG A CA 1
ATOM 537 C C . ARG A 1 72 ? -4.764 -5.831 6.300 1.00 93.56 72 ARG A C 1
ATOM 539 O O . ARG A 1 72 ? -5.400 -5.779 7.346 1.00 93.56 72 ARG A O 1
ATOM 546 N N . ALA A 1 73 ? -4.303 -4.743 5.684 1.00 92.81 73 ALA A N 1
ATOM 547 C CA . ALA A 1 73 ? -4.473 -3.404 6.238 1.00 92.81 73 ALA A CA 1
ATOM 548 C C . ALA A 1 73 ? -5.957 -3.031 6.382 1.00 92.81 73 ALA A C 1
ATOM 550 O O . ALA A 1 73 ? -6.352 -2.456 7.393 1.00 92.81 73 ALA A O 1
ATOM 551 N N . ALA A 1 74 ? -6.797 -3.417 5.417 1.00 93.06 74 ALA A N 1
ATOM 552 C CA . ALA A 1 74 ? -8.240 -3.217 5.506 1.00 93.06 74 ALA A CA 1
ATOM 553 C C . ALA A 1 74 ? -8.904 -4.090 6.588 1.00 93.06 74 ALA A C 1
ATOM 555 O O . ALA A 1 74 ? -9.844 -3.637 7.242 1.00 93.06 74 ALA A O 1
ATOM 556 N N . ASP A 1 75 ? -8.435 -5.327 6.779 1.00 91.81 75 ASP A N 1
ATOM 557 C CA . ASP A 1 75 ? -8.926 -6.246 7.815 1.00 91.81 75 ASP A CA 1
ATOM 558 C C . ASP A 1 75 ? -8.575 -5.771 9.231 1.00 91.81 75 ASP A C 1
ATOM 560 O O . ASP A 1 75 ? -9.424 -5.750 10.123 1.00 91.81 75 ASP A O 1
ATOM 564 N N . GLU A 1 76 ? -7.329 -5.347 9.425 1.00 89.38 76 GLU A N 1
ATOM 565 C CA . GLU A 1 76 ? -6.784 -4.928 10.719 1.00 89.38 76 GLU A CA 1
ATOM 566 C C . GLU A 1 76 ? -7.033 -3.439 11.019 1.00 89.38 76 GLU A C 1
ATOM 568 O O . GLU A 1 76 ? -6.771 -2.983 12.131 1.00 89.38 76 GLU A O 1
ATOM 573 N N . ARG A 1 77 ? -7.595 -2.694 10.054 1.00 88.06 77 ARG A N 1
ATOM 574 C CA . ARG A 1 77 ? -7.776 -1.230 10.098 1.00 88.06 77 ARG A CA 1
ATOM 575 C C . ARG A 1 77 ? -6.450 -0.503 10.341 1.00 88.06 77 ARG A C 1
ATOM 577 O O . ARG A 1 77 ? -6.387 0.463 11.102 1.00 88.06 77 ARG A O 1
ATOM 584 N N . GLU A 1 78 ? -5.393 -0.991 9.695 1.00 88.56 78 GLU A N 1
ATOM 585 C CA . GLU A 1 78 ? -4.070 -0.380 9.739 1.00 88.56 78 GLU A CA 1
ATOM 586 C C . GLU A 1 78 ? -4.022 0.868 8.856 1.00 88.56 78 GLU A C 1
ATOM 588 O O . GLU A 1 78 ? -4.602 0.918 7.766 1.00 88.56 78 GLU A O 1
ATOM 593 N N . LEU A 1 79 ? -3.251 1.863 9.288 1.00 88.94 79 LEU A N 1
ATOM 594 C CA . LEU A 1 79 ? -2.864 2.952 8.399 1.00 88.94 79 LEU A CA 1
ATOM 595 C C . LEU A 1 79 ? -1.706 2.513 7.513 1.00 88.94 79 LEU A C 1
ATOM 597 O O . LEU A 1 79 ? -0.665 2.075 7.999 1.00 88.94 79 LEU A O 1
ATOM 601 N N . VAL A 1 80 ? -1.874 2.667 6.205 1.00 91.00 80 VAL A N 1
ATOM 602 C CA . VAL A 1 80 ? -0.835 2.363 5.224 1.00 91.00 80 VAL A CA 1
ATOM 603 C C . VAL A 1 80 ? 0.005 3.611 5.003 1.00 91.00 80 VAL A C 1
ATOM 605 O O . VAL A 1 80 ? -0.535 4.669 4.685 1.00 91.00 80 VAL A O 1
ATOM 608 N N . VAL A 1 81 ? 1.324 3.489 5.142 1.00 90.12 81 VAL A N 1
ATOM 609 C CA . VAL A 1 81 ? 2.279 4.598 4.998 1.00 90.12 81 VAL A CA 1
ATOM 610 C C . VAL A 1 81 ? 3.257 4.301 3.850 1.00 90.12 81 VAL A C 1
ATOM 612 O O . VAL A 1 81 ? 4.232 3.566 4.038 1.00 90.12 81 VAL A O 1
ATOM 615 N N . PRO A 1 82 ? 3.004 4.824 2.636 1.00 90.62 82 PRO A N 1
ATOM 616 C CA . PRO A 1 82 ? 3.892 4.687 1.482 1.00 90.62 82 PRO A CA 1
ATOM 617 C C . PRO A 1 82 ? 5.065 5.666 1.527 1.00 90.62 82 PRO A C 1
ATOM 619 O O . PRO A 1 82 ? 4.921 6.790 2.009 1.00 90.62 82 PRO A O 1
ATOM 622 N N . ALA A 1 83 ? 6.194 5.296 0.917 1.00 88.25 83 ALA A N 1
ATOM 623 C CA . ALA A 1 83 ? 7.342 6.199 0.804 1.00 88.25 83 ALA A CA 1
ATOM 624 C C . ALA A 1 83 ? 7.095 7.370 -0.163 1.00 88.25 83 ALA A C 1
ATOM 626 O O . ALA A 1 83 ? 7.671 8.442 0.014 1.00 88.25 83 ALA A O 1
ATOM 627 N N . HIS A 1 84 ? 6.229 7.192 -1.169 1.00 87.00 84 HIS A N 1
ATOM 628 C CA . HIS A 1 84 ? 6.126 8.120 -2.306 1.00 87.00 84 HIS A CA 1
ATOM 629 C C . HIS A 1 84 ? 4.928 9.072 -2.270 1.00 87.00 84 HIS A C 1
ATOM 631 O O . HIS A 1 84 ? 4.896 10.039 -3.028 1.00 87.00 84 HIS A O 1
ATOM 637 N N . PHE A 1 85 ? 3.959 8.882 -1.372 1.00 85.12 85 PHE A N 1
ATOM 638 C CA . PHE A 1 85 ? 2.741 9.706 -1.351 1.00 85.12 85 PHE A CA 1
ATOM 639 C C . PHE A 1 85 ? 3.021 11.097 -0.768 1.00 85.12 85 PHE A C 1
ATOM 641 O O . PHE A 1 85 ? 3.737 11.220 0.218 1.00 85.12 85 PHE A O 1
ATOM 648 N N . ALA A 1 86 ? 2.482 12.164 -1.364 1.00 71.06 86 ALA A N 1
ATOM 649 C CA . ALA A 1 86 ? 2.699 13.534 -0.885 1.00 71.06 86 ALA A CA 1
ATOM 650 C C . ALA A 1 86 ? 1.968 13.826 0.450 1.00 71.06 86 ALA A C 1
ATOM 652 O O . ALA A 1 86 ? 0.894 13.283 0.711 1.00 71.06 86 ALA A O 1
ATOM 653 N N . GLY A 1 87 ? 2.509 14.739 1.269 1.00 67.62 87 GLY A N 1
ATOM 654 C CA . GLY A 1 87 ? 1.903 15.173 2.541 1.00 67.62 87 GLY A CA 1
ATOM 655 C C . GLY A 1 87 ? 2.136 14.200 3.711 1.00 67.62 87 GLY A C 1
ATOM 656 O O . GLY A 1 87 ? 3.110 13.451 3.670 1.00 67.62 87 GLY A O 1
ATOM 657 N N . PRO A 1 88 ? 1.258 14.175 4.742 1.00 61.22 88 PRO A N 1
ATOM 658 C CA . PRO A 1 88 ? 1.371 13.273 5.901 1.00 61.22 88 PRO A CA 1
ATOM 659 C C . PRO A 1 88 ? 1.414 11.777 5.550 1.00 61.22 88 PRO A C 1
ATOM 661 O O . PRO A 1 88 ? 1.672 10.955 6.422 1.00 61.22 88 PRO A O 1
ATOM 664 N N . GLY A 1 89 ? 1.161 11.421 4.286 1.00 72.12 89 GLY A N 1
ATOM 665 C CA . GLY A 1 89 ? 1.558 10.151 3.677 1.00 72.12 89 GLY A CA 1
ATOM 666 C C . GLY A 1 89 ? 0.729 8.936 4.083 1.00 72.12 89 GLY A C 1
ATOM 667 O O . GLY A 1 89 ? 0.603 8.016 3.288 1.00 72.12 89 GLY A O 1
ATOM 668 N N . ALA A 1 90 ? 0.120 8.937 5.266 1.00 84.50 90 ALA A N 1
ATOM 669 C CA . ALA A 1 90 ? -0.717 7.850 5.744 1.00 84.50 90 ALA A CA 1
ATOM 670 C C . ALA A 1 90 ? -2.103 7.870 5.084 1.00 84.50 90 ALA A C 1
ATOM 672 O O . ALA A 1 90 ? -2.761 8.913 5.004 1.00 84.50 90 ALA A O 1
ATOM 673 N N . VAL A 1 91 ? -2.558 6.701 4.645 1.00 88.81 91 VAL A N 1
ATOM 674 C CA . VAL A 1 91 ? -3.892 6.490 4.081 1.00 88.81 91 VAL A CA 1
ATOM 675 C C . VAL A 1 91 ? -4.591 5.359 4.815 1.00 88.81 91 VAL A C 1
ATOM 677 O O . VAL A 1 91 ? -4.000 4.318 5.101 1.00 88.81 91 VAL A O 1
ATOM 680 N N . GLU A 1 92 ? -5.868 5.569 5.113 1.00 90.94 92 GLU A N 1
ATOM 681 C CA . GLU A 1 92 ? -6.730 4.489 5.567 1.00 90.94 92 GLU A CA 1
ATOM 682 C C . GLU A 1 92 ? -7.208 3.718 4.341 1.00 90.94 92 GLU A C 1
ATOM 684 O O . GLU A 1 92 ? -7.698 4.307 3.372 1.00 90.94 92 GLU A O 1
ATOM 689 N N . VAL A 1 93 ? -7.053 2.399 4.381 1.00 92.19 93 VAL A N 1
ATOM 690 C CA . VAL A 1 93 ? -7.522 1.513 3.320 1.00 92.19 93 VAL A CA 1
ATOM 691 C C . VAL A 1 93 ? -8.710 0.734 3.853 1.00 92.19 93 VAL A C 1
ATOM 693 O O . VAL A 1 93 ? -8.638 0.087 4.890 1.00 92.19 93 VAL A O 1
ATOM 696 N N . SER A 1 94 ? -9.817 0.798 3.127 1.00 93.19 94 SER A N 1
ATOM 697 C CA . SER A 1 94 ? -11.041 0.052 3.420 1.00 93.19 94 SER A CA 1
ATOM 698 C C . SER A 1 94 ? -11.494 -0.716 2.182 1.00 93.19 94 SER A C 1
ATOM 700 O O . SER A 1 94 ? -10.965 -0.513 1.088 1.00 93.19 94 SER A O 1
ATOM 702 N N . ARG A 1 95 ? -12.456 -1.630 2.346 1.00 92.94 95 ARG A N 1
ATOM 703 C CA . ARG A 1 95 ? -13.071 -2.362 1.231 1.00 92.94 95 ARG A CA 1
ATOM 704 C C . ARG A 1 95 ? -14.555 -2.049 1.144 1.00 92.94 95 ARG A C 1
ATOM 706 O O . ARG A 1 95 ? -15.256 -2.056 2.155 1.00 92.94 95 ARG A O 1
ATOM 713 N N . ARG A 1 96 ? -15.030 -1.841 -0.078 1.00 91.12 96 ARG A N 1
ATOM 714 C CA . ARG A 1 96 ? -16.439 -1.653 -0.412 1.00 91.12 96 ARG A CA 1
ATOM 715 C C . ARG A 1 96 ? -16.737 -2.385 -1.713 1.00 91.12 96 ARG A C 1
ATOM 717 O O . ARG A 1 96 ? -16.043 -2.177 -2.702 1.00 91.12 96 ARG A O 1
ATOM 724 N N . ASP A 1 97 ? -17.738 -3.262 -1.692 1.00 89.88 97 ASP A N 1
ATOM 725 C CA . ASP A 1 97 ? -18.212 -3.996 -2.875 1.00 89.88 97 ASP A CA 1
ATOM 726 C C . ASP A 1 97 ? -17.097 -4.764 -3.625 1.00 89.88 97 ASP A C 1
ATOM 728 O O . ASP A 1 97 ? -17.111 -4.897 -4.844 1.00 89.88 97 ASP A O 1
ATOM 732 N N . GLY A 1 98 ? -16.103 -5.274 -2.886 1.00 85.31 98 GLY A N 1
ATOM 733 C CA . GLY A 1 98 ? -14.959 -6.013 -3.441 1.00 85.31 98 GLY A CA 1
ATOM 734 C C . GLY A 1 98 ? -13.805 -5.145 -3.960 1.00 85.31 98 GLY A C 1
ATOM 735 O O . GLY A 1 98 ? -12.778 -5.692 -4.364 1.00 85.31 98 GLY A O 1
ATOM 736 N N . SER A 1 99 ? -13.929 -3.818 -3.904 1.00 90.25 99 SER A N 1
ATOM 737 C CA . SER A 1 99 ? -12.889 -2.857 -4.289 1.00 90.25 99 SER A CA 1
ATOM 738 C C . SER A 1 99 ? -12.304 -2.134 -3.078 1.00 90.25 99 SER A C 1
ATOM 740 O O . SER A 1 99 ? -12.952 -2.010 -2.037 1.00 90.25 99 SER A O 1
ATOM 742 N N . PHE A 1 100 ? -11.073 -1.641 -3.212 1.00 95.62 100 PHE A N 1
ATOM 743 C CA . PHE A 1 100 ? -10.441 -0.814 -2.188 1.00 95.62 100 PHE A CA 1
ATOM 744 C C . PHE A 1 100 ? -10.884 0.643 -2.286 1.00 95.62 100 PHE A C 1
ATOM 746 O O . PHE A 1 100 ? -11.057 1.189 -3.376 1.00 95.62 100 PHE A O 1
ATOM 753 N N . THR A 1 101 ? -11.008 1.287 -1.131 1.00 93.81 101 THR A N 1
ATOM 754 C CA . THR A 1 101 ? -11.316 2.711 -0.995 1.00 93.81 101 THR A CA 1
ATOM 755 C C . THR A 1 101 ? -10.293 3.405 -0.106 1.00 93.81 101 THR A C 1
ATOM 757 O O . THR A 1 101 ? -9.754 2.811 0.828 1.00 93.81 101 THR A O 1
ATOM 760 N N . LEU A 1 102 ? -10.034 4.677 -0.413 1.00 90.19 102 LEU A N 1
ATOM 761 C CA . LEU A 1 102 ? -9.095 5.538 0.302 1.00 90.19 102 LEU A CA 1
ATOM 762 C C . LEU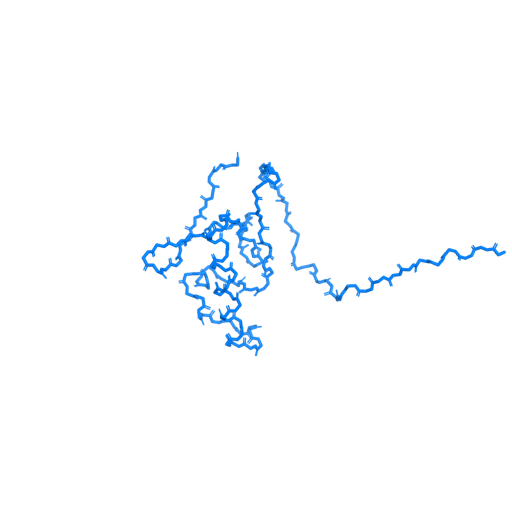 A 1 102 ? -9.853 6.427 1.285 1.00 90.19 102 LEU A C 1
ATOM 764 O O . LEU A 1 102 ? -10.775 7.142 0.891 1.00 90.19 102 LEU A O 1
ATOM 768 N N . GLY A 1 103 ? -9.429 6.412 2.541 1.00 86.12 103 GLY A N 1
ATOM 769 C CA . GLY A 1 103 ? -9.864 7.345 3.570 1.00 86.12 103 GLY A CA 1
ATOM 770 C C . GLY A 1 103 ? -8.719 8.246 4.016 1.00 86.12 103 GLY A C 1
ATOM 771 O O . GLY A 1 103 ? -7.540 7.886 3.945 1.00 86.12 103 GLY A O 1
ATOM 772 N N . ARG A 1 104 ? -9.078 9.428 4.514 1.00 73.75 104 ARG A N 1
ATOM 773 C CA . ARG A 1 104 ? -8.193 10.232 5.351 1.00 73.75 104 ARG A CA 1
ATOM 774 C C . ARG A 1 104 ? -8.786 10.237 6.747 1.00 73.75 104 ARG A C 1
ATOM 776 O O . ARG A 1 104 ? -9.962 10.544 6.920 1.00 73.75 104 ARG A O 1
ATOM 783 N N . ARG A 1 105 ? -7.962 9.930 7.739 1.00 66.06 105 ARG A N 1
ATOM 784 C CA . ARG A 1 105 ? -8.391 10.003 9.124 1.00 66.06 105 ARG A CA 1
ATOM 785 C C . ARG A 1 105 ? -8.301 11.456 9.584 1.00 66.06 105 ARG A C 1
ATOM 787 O O . ARG A 1 105 ? -7.216 12.024 9.653 1.00 66.06 105 ARG A O 1
ATOM 794 N N . GLU A 1 106 ? -9.449 12.088 9.817 1.00 52.66 106 GLU A N 1
ATOM 795 C CA . GLU A 1 106 ? -9.520 13.531 10.111 1.00 52.66 106 GLU A CA 1
ATOM 796 C C . GLU A 1 106 ? -9.235 13.882 11.579 1.00 52.66 106 GLU A C 1
ATOM 798 O O . GLU A 1 106 ? -9.204 15.056 11.951 1.00 52.66 106 GLU A O 1
ATOM 803 N N . ARG A 1 107 ? -9.012 12.880 12.435 1.00 52.00 107 ARG A N 1
ATOM 804 C CA . ARG A 1 107 ? -8.638 13.085 13.833 1.00 52.00 107 ARG A CA 1
ATOM 805 C C . ARG A 1 107 ? -7.924 11.857 14.391 1.00 52.00 107 ARG A C 1
ATOM 807 O O . ARG A 1 107 ? -8.371 10.729 14.167 1.00 52.00 107 ARG A O 1
ATOM 814 N N . TRP A 1 108 ? -6.833 12.124 15.096 1.00 51.09 108 TRP A N 1
ATOM 815 C CA . TRP A 1 108 ? -6.107 11.183 15.941 1.00 51.09 108 TRP A CA 1
ATOM 816 C C . TRP A 1 108 ? -6.701 11.215 17.344 1.00 51.09 108 TRP A C 1
ATOM 818 O O . TRP A 1 108 ? -6.942 12.345 17.836 1.00 51.09 108 TRP A O 1
#

pLDDT: mean 78.81, std 18.87, range [35.5, 97.56]

Sequence (108 aa):
MNNESAQSTGVGDVEVIRIVEWTGAFGPARELSVFVGDLLHSPVQILDPTCNSCFCLDAAQAAATRRRILERAADERELVVPAHFAGPGAVEVSRRDGSFTLGRRERW

Secondary structure (DSSP, 8-state):
-----------------------SPPPPTTS-EEEEETT-SSTHHHH-TT---TT-SSHHHHHHHHHHHHHHHHHHTPEEEESS-STT--EEEEEETTEEEEE-----